Protein AF-A0A2V7NX96-F1 (afdb_monomer_lite)

Radius of gyration: 16.02 Å; chains: 1; bounding box: 31×57×30 Å

Sequence (115 aa):
LQAFIRHHVTFFAAHMPEMKVLSHEANSLTGERLRRVNVIKRRYVDLLEGLLKDAAPDESAVERSAAAYALFGMMNWIYNWYDPAGEIDPDRLAALIARIFLGGFAEARSTVHGG

Secondary structure (DSSP, 8-state):
-HHHHHHHHHHHHHTHHHHHHHHHHTTT--HHHHHHHHHHHHHHHHHHHHHHHHH-TTS-HHHHHHHHHHHHHHHHGGGGT--TTSSS-HHHHHHHHHHHHHH-TTGGG--S---

pLDDT: mean 80.38, std 13.98, range [32.12, 93.81]

Structure (mmCIF, N/CA/C/O backbone):
data_AF-A0A2V7NX96-F1
#
_entry.id   AF-A0A2V7NX96-F1
#
loop_
_atom_site.group_PDB
_atom_site.id
_atom_site.type_symbol
_atom_site.label_atom_id
_atom_site.label_alt_id
_atom_site.label_comp_id
_atom_site.label_asym_id
_atom_site.label_entity_id
_atom_site.label_seq_id
_atom_site.pdbx_PDB_ins_code
_atom_site.Cartn_x
_atom_site.Cartn_y
_atom_site.Cartn_z
_atom_site.occupancy
_atom_site.B_iso_or_equiv
_atom_site.auth_seq_id
_atom_site.auth_comp_id
_atom_site.auth_asym_id
_atom_site.auth_atom_id
_atom_site.pdbx_PDB_model_num
ATOM 1 N N . LEU A 1 1 ? -10.235 -4.198 -2.356 1.00 85.06 1 LEU A N 1
ATOM 2 C CA . LEU A 1 1 ? -8.831 -4.381 -1.913 1.00 85.06 1 LEU A CA 1
ATOM 3 C C . LEU A 1 1 ? -7.967 -5.182 -2.898 1.00 85.06 1 LEU A C 1
ATOM 5 O O . LEU A 1 1 ? -7.002 -4.630 -3.403 1.00 85.06 1 LEU A O 1
ATOM 9 N N . GLN A 1 2 ? -8.296 -6.438 -3.233 1.00 88.12 2 GLN A N 1
ATOM 10 C CA . GLN A 1 2 ? -7.455 -7.272 -4.121 1.00 88.12 2 GLN A CA 1
ATOM 11 C C . GLN A 1 2 ? -7.169 -6.641 -5.495 1.00 88.12 2 GLN A C 1
ATOM 13 O O . GLN A 1 2 ? -6.024 -6.624 -5.933 1.00 88.12 2 GLN A O 1
ATOM 18 N N . ALA A 1 3 ? -8.182 -6.059 -6.147 1.00 89.81 3 ALA A N 1
ATOM 19 C CA . ALA A 1 3 ? -8.003 -5.376 -7.431 1.00 89.81 3 ALA A CA 1
ATOM 20 C C . ALA A 1 3 ? -7.045 -4.170 -7.345 1.00 89.81 3 ALA A C 1
ATOM 22 O O . ALA A 1 3 ? -6.286 -3.925 -8.278 1.00 89.81 3 ALA A O 1
ATOM 23 N N . PHE A 1 4 ? -7.049 -3.454 -6.214 1.00 90.38 4 PHE A N 1
ATOM 24 C CA . PHE A 1 4 ? -6.139 -2.334 -5.962 1.00 90.38 4 PHE A CA 1
ATOM 25 C C . PHE A 1 4 ? -4.690 -2.821 -5.849 1.00 90.38 4 PHE A C 1
ATOM 27 O O . PHE A 1 4 ? -3.817 -2.308 -6.541 1.00 90.38 4 PHE A O 1
ATOM 34 N N . ILE A 1 5 ? -4.459 -3.867 -5.045 1.00 91.81 5 ILE A N 1
ATOM 35 C CA . ILE A 1 5 ? -3.133 -4.482 -4.870 1.00 91.81 5 ILE A CA 1
ATOM 36 C C . ILE A 1 5 ? -2.613 -5.011 -6.207 1.00 91.81 5 ILE A C 1
ATOM 38 O O . ILE A 1 5 ? -1.482 -4.721 -6.585 1.00 91.81 5 ILE A O 1
ATOM 42 N N . ARG A 1 6 ? -3.459 -5.734 -6.951 1.00 92.75 6 ARG A N 1
ATOM 43 C CA . ARG A 1 6 ? -3.141 -6.228 -8.293 1.00 92.75 6 ARG A CA 1
ATOM 44 C C . ARG A 1 6 ? -2.691 -5.103 -9.206 1.00 92.75 6 ARG A C 1
ATOM 46 O O . ARG A 1 6 ? -1.590 -5.175 -9.733 1.00 92.75 6 ARG A O 1
ATOM 53 N N . HIS A 1 7 ? -3.504 -4.058 -9.343 1.00 91.25 7 HIS A N 1
ATOM 54 C CA . HIS A 1 7 ? -3.176 -2.944 -10.221 1.00 91.25 7 HIS A CA 1
ATOM 55 C C . HIS A 1 7 ? -1.843 -2.282 -9.844 1.00 91.25 7 HIS A C 1
ATOM 57 O O . HIS A 1 7 ? -0.999 -2.087 -10.719 1.00 91.25 7 HIS A O 1
ATOM 63 N N . HIS A 1 8 ? -1.628 -2.002 -8.553 1.00 90.50 8 HIS A N 1
ATOM 64 C CA . HIS A 1 8 ? -0.397 -1.379 -8.062 1.00 90.50 8 HIS A CA 1
ATOM 65 C C . HIS A 1 8 ? 0.835 -2.238 -8.355 1.00 90.50 8 HIS A C 1
ATOM 67 O O . HIS A 1 8 ? 1.801 -1.744 -8.929 1.00 90.50 8 HIS A O 1
ATOM 73 N N . VAL A 1 9 ? 0.794 -3.527 -8.008 1.00 91.06 9 VAL A N 1
ATOM 74 C CA . VAL A 1 9 ? 1.926 -4.452 -8.171 1.00 91.06 9 VAL A CA 1
ATOM 75 C C . VAL A 1 9 ? 2.240 -4.696 -9.645 1.00 91.06 9 VAL A C 1
ATOM 77 O O . VAL A 1 9 ? 3.404 -4.621 -10.028 1.00 91.06 9 VAL A O 1
ATOM 80 N N . THR A 1 10 ? 1.231 -4.922 -10.493 1.00 90.94 10 THR A N 1
ATOM 81 C CA . THR A 1 10 ? 1.457 -5.128 -11.934 1.00 90.94 10 THR A CA 1
ATOM 82 C C . THR A 1 10 ? 2.029 -3.878 -12.597 1.00 90.94 10 THR A C 1
ATOM 84 O O . THR A 1 10 ? 2.922 -3.981 -13.434 1.00 90.94 10 THR A O 1
ATOM 87 N N . PHE A 1 11 ? 1.554 -2.692 -12.195 1.00 88.25 11 PHE A N 1
ATOM 88 C CA . PHE A 1 11 ? 2.064 -1.426 -12.713 1.00 88.25 11 PHE A CA 1
ATOM 89 C C . PHE A 1 11 ? 3.512 -1.196 -12.271 1.00 88.25 11 PHE A C 1
ATOM 91 O O . PHE A 1 11 ? 4.365 -0.883 -13.095 1.00 88.25 11 PHE A O 1
ATOM 98 N N . PHE A 1 12 ? 3.820 -1.415 -10.990 1.00 85.94 12 PHE A N 1
ATOM 99 C CA . PHE A 1 12 ? 5.188 -1.304 -10.486 1.00 85.94 12 PHE A CA 1
ATOM 100 C C . PHE A 1 12 ? 6.139 -2.286 -11.169 1.00 85.94 12 PHE A C 1
ATOM 102 O O . PHE A 1 12 ? 7.224 -1.880 -11.571 1.00 85.94 12 PHE A O 1
ATOM 109 N N . ALA A 1 13 ? 5.737 -3.550 -11.325 1.00 85.94 13 ALA A N 1
ATOM 110 C CA . ALA A 1 13 ? 6.557 -4.581 -11.956 1.00 85.94 13 ALA A CA 1
ATOM 111 C C . ALA A 1 13 ? 6.906 -4.242 -13.416 1.00 85.94 13 ALA A C 1
ATOM 113 O O . ALA A 1 13 ? 8.012 -4.539 -13.860 1.00 85.94 13 ALA A O 1
ATOM 114 N N . ALA A 1 14 ? 5.997 -3.581 -14.142 1.00 86.25 14 ALA A N 1
ATOM 115 C CA . ALA A 1 14 ? 6.224 -3.131 -15.515 1.00 86.25 14 ALA A CA 1
ATOM 116 C C . ALA A 1 14 ? 7.131 -1.885 -15.625 1.00 86.25 14 ALA A C 1
ATOM 118 O O . ALA A 1 14 ? 7.665 -1.617 -16.699 1.00 86.25 14 ALA A O 1
ATOM 119 N N . HIS A 1 15 ? 7.317 -1.137 -14.530 1.00 84.00 15 HIS A N 1
ATOM 120 C CA . HIS A 1 15 ? 8.038 0.144 -14.484 1.00 84.00 15 HIS A CA 1
ATOM 121 C C . HIS A 1 15 ? 9.113 0.175 -13.378 1.00 84.00 15 HIS A C 1
ATOM 123 O O . HIS A 1 15 ? 9.362 1.200 -12.741 1.00 84.00 15 HIS A O 1
ATOM 129 N N . MET A 1 16 ? 9.733 -0.976 -13.091 1.00 76.12 16 MET A N 1
ATOM 130 C CA . MET A 1 16 ? 10.678 -1.157 -11.977 1.00 76.12 16 MET A CA 1
ATOM 131 C C . MET A 1 16 ? 11.832 -0.130 -11.955 1.00 76.12 16 MET A C 1
ATOM 133 O O . MET A 1 16 ? 12.098 0.420 -10.878 1.00 76.12 16 MET A O 1
ATOM 137 N N . PRO A 1 17 ? 12.511 0.181 -13.082 1.00 74.81 17 PRO A N 1
ATOM 138 C CA . PRO A 1 17 ? 13.576 1.184 -13.099 1.00 74.81 17 PRO A CA 1
ATOM 139 C C . PRO A 1 17 ? 13.077 2.582 -12.719 1.00 74.81 17 PRO A C 1
ATOM 141 O O . PRO A 1 17 ? 13.683 3.247 -11.877 1.00 74.81 17 PRO A O 1
ATOM 144 N N . GLU A 1 18 ? 11.948 3.014 -13.284 1.00 75.25 18 GLU A N 1
ATOM 145 C CA . GLU A 1 18 ? 11.350 4.321 -13.015 1.00 75.25 18 GLU A CA 1
ATOM 146 C C . GLU A 1 18 ? 10.876 4.429 -11.563 1.00 75.25 18 GLU A C 1
ATOM 148 O O . GLU A 1 18 ? 11.094 5.451 -10.907 1.00 75.25 18 GLU A O 1
ATOM 153 N N . MET A 1 19 ? 10.282 3.360 -11.025 1.00 73.69 19 MET A N 1
ATOM 154 C CA . MET A 1 19 ? 9.792 3.329 -9.647 1.00 73.69 19 MET A CA 1
ATOM 155 C C . MET A 1 19 ? 10.921 3.296 -8.615 1.00 73.69 19 MET A C 1
ATOM 157 O O . MET A 1 19 ? 10.786 3.898 -7.544 1.00 73.69 19 MET A O 1
ATOM 161 N N . LYS A 1 20 ? 12.054 2.659 -8.931 1.00 71.75 20 LYS A N 1
ATOM 162 C CA . LYS A 1 20 ? 13.265 2.712 -8.103 1.00 71.75 20 LYS A CA 1
ATOM 163 C C . LYS A 1 20 ? 13.810 4.138 -8.020 1.00 71.75 20 LYS A C 1
ATOM 165 O O . LYS A 1 20 ? 14.078 4.618 -6.919 1.00 71.75 20 LYS A O 1
ATOM 170 N N . VAL A 1 21 ? 13.915 4.835 -9.155 1.00 69.69 21 VAL A N 1
ATOM 171 C CA . VAL A 1 21 ? 14.352 6.243 -9.199 1.00 69.69 21 VAL A CA 1
ATOM 172 C C . VAL A 1 21 ? 13.379 7.130 -8.426 1.00 69.69 21 VAL A C 1
ATOM 174 O O . VAL A 1 21 ? 13.804 7.863 -7.540 1.00 69.69 21 VAL A O 1
ATOM 177 N N . LEU A 1 22 ? 12.070 7.000 -8.659 1.00 69.25 22 LEU A N 1
ATOM 178 C CA . LEU A 1 22 ? 11.043 7.749 -7.926 1.00 69.25 22 LEU A CA 1
ATOM 179 C C . LEU A 1 22 ? 11.102 7.520 -6.413 1.00 69.25 22 LEU A C 1
ATOM 181 O O . LEU A 1 22 ? 10.896 8.461 -5.651 1.00 69.25 22 LEU A O 1
ATOM 185 N N . SER A 1 23 ? 11.384 6.294 -5.969 1.00 67.50 23 SER A N 1
ATOM 186 C CA . SER A 1 23 ? 11.491 5.964 -4.543 1.00 67.50 23 SER A CA 1
ATOM 187 C C . SER A 1 23 ? 12.752 6.559 -3.905 1.00 67.50 23 SER A C 1
ATOM 189 O O . SER A 1 23 ? 12.682 7.053 -2.781 1.00 67.50 23 SER A O 1
ATOM 191 N N . HIS A 1 24 ? 13.880 6.581 -4.626 1.00 66.88 24 HIS A N 1
ATOM 192 C CA . HIS A 1 24 ? 15.131 7.200 -4.168 1.00 66.88 24 HIS A CA 1
ATOM 193 C C . HIS A 1 24 ? 15.103 8.736 -4.217 1.00 66.88 24 HIS A C 1
ATOM 195 O O . HIS A 1 24 ? 15.574 9.394 -3.290 1.00 66.88 24 HIS A O 1
ATOM 201 N N . GLU A 1 25 ? 14.529 9.316 -5.270 1.00 65.88 25 GLU A N 1
ATOM 202 C CA . GLU A 1 25 ? 14.510 10.762 -5.516 1.00 65.88 25 GLU A CA 1
ATOM 203 C C . GLU A 1 25 ? 13.275 11.465 -4.938 1.00 65.88 25 GLU A C 1
ATOM 205 O O . GLU A 1 25 ? 13.198 12.694 -4.968 1.00 65.88 25 GLU A O 1
ATOM 210 N N . ALA A 1 26 ? 12.311 10.738 -4.358 1.00 61.88 26 ALA A N 1
ATOM 211 C CA . ALA A 1 26 ? 11.153 11.343 -3.692 1.00 61.88 26 ALA A CA 1
ATOM 212 C C . ALA A 1 26 ? 11.558 12.368 -2.618 1.00 61.88 26 ALA A C 1
ATOM 214 O O . ALA A 1 26 ? 10.844 13.350 -2.416 1.00 61.88 26 ALA A O 1
ATOM 215 N N . ASN A 1 27 ? 12.708 12.162 -1.967 1.00 59.06 27 ASN A N 1
ATOM 216 C CA . ASN A 1 27 ? 13.268 13.077 -0.970 1.00 59.06 27 ASN A CA 1
ATOM 217 C C . ASN A 1 27 ? 14.007 14.278 -1.591 1.00 59.06 27 ASN A C 1
ATOM 219 O O . ASN A 1 27 ? 14.285 15.252 -0.898 1.00 59.06 27 ASN A O 1
ATOM 223 N N . SER A 1 28 ? 14.311 14.226 -2.890 1.00 61.81 28 SER A N 1
ATOM 224 C CA . SER A 1 28 ? 14.979 15.286 -3.655 1.00 61.81 28 SER A CA 1
ATOM 225 C C . SER A 1 28 ? 13.990 16.247 -4.327 1.00 61.81 28 SER A C 1
ATOM 227 O O . SER A 1 28 ? 14.388 17.295 -4.838 1.00 61.81 28 SER A O 1
ATOM 229 N N . LEU A 1 29 ? 12.691 15.923 -4.331 1.00 66.62 29 LEU A N 1
ATOM 230 C CA . LEU A 1 29 ? 11.647 16.792 -4.868 1.00 66.62 29 LEU A CA 1
ATOM 231 C C . LEU A 1 29 ? 11.429 18.003 -3.953 1.00 66.62 29 LEU A C 1
ATOM 233 O O . LEU A 1 29 ? 11.099 17.861 -2.779 1.00 66.62 29 LEU A O 1
ATOM 237 N N . THR A 1 30 ? 11.523 19.211 -4.508 1.00 65.94 30 THR A N 1
ATOM 238 C CA . THR A 1 30 ? 11.279 20.467 -3.782 1.00 65.94 30 THR A CA 1
ATOM 239 C C . THR A 1 30 ? 10.162 21.292 -4.432 1.00 65.94 30 THR A C 1
ATOM 241 O O . THR A 1 30 ? 9.747 21.057 -5.573 1.00 65.94 30 THR A O 1
ATOM 244 N N . GLY A 1 31 ? 9.611 22.250 -3.680 1.00 75.56 31 GLY A N 1
ATOM 245 C CA . GLY A 1 31 ? 8.659 23.236 -4.194 1.00 75.56 31 GLY A CA 1
ATOM 246 C C . GLY A 1 31 ? 7.348 22.644 -4.728 1.00 75.56 31 GLY A C 1
ATOM 247 O O . GLY A 1 31 ? 6.632 21.914 -4.043 1.00 75.56 31 GLY A O 1
ATOM 248 N N . GLU A 1 32 ? 6.981 23.017 -5.952 1.00 73.75 32 GLU A N 1
ATOM 249 C CA . GLU A 1 32 ? 5.676 22.708 -6.547 1.00 73.75 32 GLU A CA 1
ATOM 250 C C . GLU A 1 32 ? 5.513 21.233 -6.956 1.00 73.75 32 GLU A C 1
ATOM 252 O O . GLU A 1 32 ? 4.411 20.684 -6.876 1.00 73.75 32 GLU A O 1
ATOM 257 N N . ARG A 1 33 ? 6.608 20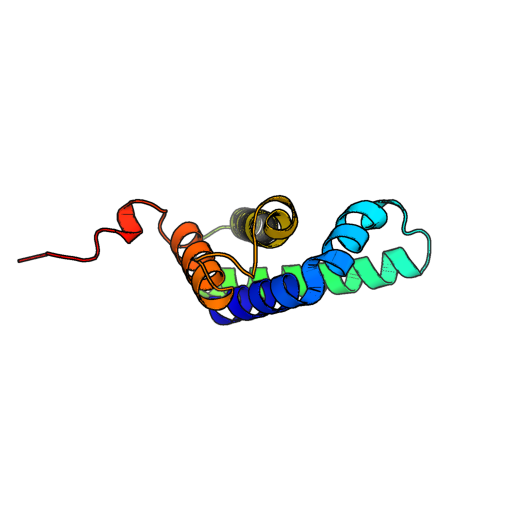.562 -7.343 1.00 68.88 33 ARG A N 1
ATOM 258 C CA . ARG A 1 33 ? 6.596 19.131 -7.691 1.00 68.88 33 ARG A CA 1
ATOM 259 C C . ARG A 1 33 ? 6.311 18.256 -6.475 1.00 68.88 33 ARG A C 1
ATOM 261 O O . ARG A 1 33 ? 5.468 17.367 -6.564 1.00 68.88 33 ARG A O 1
ATOM 268 N N . LEU A 1 34 ? 6.931 18.560 -5.332 1.00 72.94 34 LEU A N 1
ATOM 269 C CA . LEU A 1 34 ? 6.668 17.856 -4.073 1.00 72.94 34 LEU A CA 1
ATOM 270 C C . LEU A 1 34 ? 5.193 17.971 -3.666 1.00 72.94 34 LEU A C 1
ATOM 272 O O . LEU A 1 34 ? 4.570 16.975 -3.306 1.00 72.94 34 LEU A O 1
ATOM 276 N N . ARG A 1 35 ? 4.602 19.169 -3.786 1.00 76.56 35 ARG A N 1
ATOM 277 C CA . ARG A 1 35 ? 3.176 19.379 -3.489 1.00 76.56 35 ARG A CA 1
ATOM 278 C C . ARG A 1 35 ? 2.272 18.521 -4.371 1.00 76.56 35 ARG A C 1
ATOM 280 O O . ARG A 1 35 ? 1.375 17.868 -3.847 1.00 76.56 35 ARG A O 1
ATOM 287 N N . ARG A 1 36 ? 2.524 18.476 -5.684 1.00 76.44 36 ARG A N 1
ATOM 288 C CA . ARG A 1 36 ? 1.740 17.649 -6.618 1.00 76.44 36 ARG A CA 1
ATOM 289 C C . ARG A 1 36 ? 1.842 16.158 -6.294 1.00 76.44 36 ARG A C 1
ATOM 291 O O . ARG A 1 36 ? 0.817 15.485 -6.221 1.00 76.44 36 ARG A O 1
ATOM 298 N N . VAL A 1 37 ? 3.049 15.662 -6.024 1.00 74.75 37 VAL A N 1
ATOM 299 C CA . VAL A 1 37 ? 3.266 14.258 -5.638 1.00 74.75 37 VAL A CA 1
ATOM 300 C C . VAL A 1 37 ? 2.572 13.932 -4.314 1.00 74.75 37 VAL A C 1
ATOM 302 O O . VAL A 1 37 ? 1.929 12.891 -4.205 1.00 74.75 37 VAL A O 1
ATOM 305 N N . ASN A 1 38 ? 2.620 14.831 -3.330 1.00 76.06 38 ASN A N 1
ATOM 306 C CA . ASN A 1 38 ? 1.961 14.620 -2.041 1.00 76.06 38 ASN A CA 1
ATOM 307 C C . ASN A 1 38 ? 0.431 14.577 -2.147 1.00 76.06 38 ASN A C 1
ATOM 309 O O . ASN A 1 38 ? -0.192 13.791 -1.440 1.00 76.06 38 ASN A O 1
ATOM 313 N N . VAL A 1 39 ? -0.181 15.366 -3.037 1.00 82.19 39 VAL A N 1
ATOM 314 C CA . VAL A 1 39 ? -1.632 15.295 -3.290 1.00 82.19 39 VAL A CA 1
ATOM 315 C C . VAL A 1 39 ? -2.018 13.935 -3.868 1.00 82.19 39 VAL A C 1
ATOM 317 O O . VAL A 1 39 ? -2.985 13.329 -3.412 1.00 82.19 39 VAL A O 1
ATOM 320 N N . ILE A 1 40 ? -1.244 13.430 -4.833 1.00 79.50 40 ILE A N 1
ATOM 321 C CA . ILE A 1 40 ? -1.483 12.109 -5.428 1.00 79.50 40 ILE A CA 1
ATOM 322 C C . ILE A 1 40 ? -1.313 11.017 -4.368 1.00 79.50 40 ILE A C 1
ATOM 324 O O . ILE A 1 40 ? -2.207 10.190 -4.215 1.00 79.50 40 ILE A O 1
ATOM 328 N N . LYS A 1 41 ? -0.219 11.054 -3.592 1.00 77.31 41 LYS A N 1
ATOM 329 C CA . LYS A 1 41 ? 0.028 10.112 -2.489 1.00 77.31 41 LYS A CA 1
ATOM 330 C C . LYS A 1 41 ? -1.117 10.115 -1.479 1.00 77.31 41 LYS A C 1
ATOM 332 O O . LYS A 1 41 ? -1.587 9.044 -1.117 1.00 77.31 41 LYS A O 1
ATOM 337 N N . ARG A 1 42 ? -1.598 11.295 -1.070 1.00 81.50 42 ARG A N 1
ATOM 338 C CA . ARG A 1 42 ? -2.718 11.415 -0.127 1.00 81.50 42 ARG A CA 1
ATOM 339 C C . ARG A 1 42 ? -3.985 10.777 -0.679 1.00 81.50 42 ARG A C 1
ATOM 341 O O . ARG A 1 42 ? -4.523 9.896 -0.032 1.00 81.50 42 ARG A O 1
ATOM 348 N N . ARG A 1 43 ? -4.377 11.107 -1.913 1.00 84.50 43 ARG A N 1
ATOM 349 C CA . ARG A 1 43 ? -5.544 10.484 -2.555 1.00 84.50 43 ARG A CA 1
ATOM 350 C C . ARG A 1 43 ? -5.421 8.958 -2.616 1.00 84.50 43 ARG A C 1
ATOM 352 O O . ARG A 1 43 ? -6.417 8.255 -2.509 1.00 84.50 43 ARG A O 1
ATOM 359 N N . TYR A 1 44 ? -4.205 8.455 -2.809 1.00 82.25 44 TYR A N 1
ATOM 360 C CA . TYR A 1 44 ? -3.927 7.024 -2.850 1.00 82.25 44 TYR A CA 1
ATOM 361 C C . TYR A 1 44 ? -4.083 6.354 -1.477 1.00 82.25 44 TYR A C 1
ATOM 363 O O . TYR A 1 44 ? -4.651 5.266 -1.395 1.00 82.25 44 TYR A O 1
ATOM 371 N N . VAL A 1 45 ? -3.641 7.023 -0.408 1.00 84.50 45 VAL A N 1
ATOM 372 C CA . VAL A 1 45 ? -3.882 6.597 0.979 1.00 84.50 45 VAL A CA 1
ATOM 373 C C . VAL A 1 45 ? -5.372 6.648 1.305 1.00 84.50 45 VAL A C 1
ATOM 375 O O . VAL A 1 45 ? -5.906 5.640 1.750 1.00 84.50 45 VAL A O 1
ATOM 378 N N . ASP A 1 46 ? -6.060 7.745 0.985 1.00 87.44 46 ASP A N 1
ATOM 379 C CA . ASP A 1 46 ? -7.490 7.921 1.267 1.00 87.44 46 ASP A CA 1
ATOM 380 C C . ASP A 1 46 ? -8.344 6.828 0.592 1.00 87.44 46 ASP A C 1
ATOM 382 O O . ASP A 1 46 ? -9.274 6.283 1.189 1.00 87.44 46 ASP A O 1
ATOM 386 N N . LEU A 1 47 ? -8.011 6.462 -0.655 1.00 88.88 47 LEU A N 1
ATOM 387 C CA . LEU A 1 47 ? -8.667 5.360 -1.368 1.00 88.88 47 LEU A CA 1
ATOM 388 C C . LEU A 1 47 ? -8.461 4.021 -0.656 1.00 88.88 47 LEU A C 1
ATOM 390 O O . LEU A 1 47 ? -9.402 3.235 -0.536 1.00 88.88 47 LEU A O 1
ATOM 394 N N . LEU A 1 48 ? -7.238 3.751 -0.199 1.00 88.56 48 LEU A N 1
ATOM 395 C CA . LEU A 1 48 ? -6.929 2.506 0.488 1.00 88.56 48 LEU A CA 1
ATOM 396 C C . LEU A 1 48 ? -7.593 2.445 1.867 1.00 88.56 48 LEU A C 1
ATOM 398 O O . LEU A 1 48 ? -8.161 1.415 2.215 1.00 88.56 48 LEU A O 1
ATOM 402 N N . GLU A 1 49 ? -7.592 3.545 2.616 1.00 88.06 49 GLU A N 1
ATOM 403 C CA . GLU A 1 49 ? -8.303 3.658 3.891 1.00 88.06 49 GLU A CA 1
ATOM 404 C C . GLU A 1 49 ? -9.808 3.430 3.728 1.00 88.06 49 GLU A C 1
ATOM 406 O O . GLU A 1 49 ? -10.404 2.733 4.547 1.00 88.06 49 GLU A O 1
ATOM 411 N N . GLY A 1 50 ? -10.415 3.937 2.649 1.00 89.50 50 GLY A N 1
ATOM 412 C CA . GLY A 1 50 ? -11.807 3.640 2.303 1.00 89.50 50 GLY A CA 1
ATOM 413 C C . GLY A 1 50 ? -12.045 2.142 2.095 1.00 89.50 50 GLY A C 1
ATOM 414 O O . GLY A 1 50 ? -12.933 1.565 2.714 1.00 89.50 50 GLY A O 1
ATOM 415 N N . LEU A 1 51 ? -11.188 1.482 1.310 1.00 90.31 51 LEU A N 1
ATOM 416 C CA . LEU A 1 51 ? -11.277 0.034 1.085 1.00 90.31 51 LEU A CA 1
ATOM 417 C C . LEU A 1 51 ? -11.075 -0.785 2.369 1.00 90.31 51 LEU A C 1
ATOM 419 O O . LEU A 1 51 ? -11.676 -1.848 2.513 1.00 90.31 51 LEU A O 1
ATOM 423 N N . LEU A 1 52 ? -10.214 -0.324 3.279 1.00 88.12 52 LEU A N 1
ATOM 424 C CA . LEU A 1 52 ? -9.992 -0.966 4.576 1.00 88.12 52 LEU A CA 1
ATOM 425 C C . LEU A 1 52 ? -11.156 -0.730 5.531 1.00 88.12 52 LEU A C 1
ATOM 427 O O . LEU A 1 52 ? -11.486 -1.619 6.304 1.00 88.12 52 LEU A O 1
ATOM 431 N N . LYS A 1 53 ? -11.806 0.432 5.458 1.00 89.75 53 LYS A N 1
ATOM 432 C CA . LYS A 1 53 ? -13.027 0.716 6.212 1.00 89.75 53 LYS A CA 1
ATOM 433 C C . LYS A 1 53 ? -14.164 -0.215 5.803 1.00 89.75 53 LYS A C 1
ATOM 435 O O . LYS A 1 53 ? -14.868 -0.704 6.676 1.00 89.75 53 LYS A O 1
ATOM 440 N N . ASP A 1 54 ? -14.302 -0.494 4.511 1.00 88.38 54 ASP A N 1
ATOM 441 C CA . ASP A 1 54 ? -15.314 -1.432 4.015 1.00 88.38 54 ASP A CA 1
ATOM 442 C C . ASP A 1 54 ? -15.005 -2.884 4.420 1.00 88.38 54 ASP A C 1
ATOM 444 O O . ASP A 1 54 ? -15.919 -3.670 4.656 1.00 88.38 54 ASP A O 1
ATOM 448 N N . ALA A 1 55 ? -13.721 -3.251 4.499 1.00 85.06 55 ALA A N 1
ATOM 449 C CA . ALA A 1 55 ? -13.287 -4.604 4.852 1.00 85.06 55 ALA A CA 1
ATOM 450 C C . ALA A 1 55 ? -13.265 -4.872 6.368 1.00 85.06 55 ALA A C 1
ATOM 452 O O . ALA A 1 55 ? -13.497 -6.001 6.788 1.00 85.06 55 ALA A O 1
ATOM 453 N N . ALA A 1 56 ? -12.963 -3.850 7.169 1.00 84.31 56 ALA A N 1
ATOM 454 C CA . ALA A 1 56 ? -12.818 -3.914 8.619 1.00 84.31 56 ALA A CA 1
ATOM 455 C C . ALA A 1 56 ? -13.445 -2.652 9.256 1.00 84.31 56 ALA A C 1
ATOM 457 O O . ALA A 1 56 ? -12.738 -1.711 9.652 1.00 84.31 56 ALA A O 1
ATOM 458 N N . PRO A 1 57 ? -14.789 -2.580 9.300 1.00 85.81 57 PRO A N 1
ATOM 459 C CA . PRO A 1 57 ? -15.499 -1.396 9.784 1.00 85.81 57 PRO A CA 1
ATOM 460 C C . PRO A 1 57 ? -15.308 -1.162 11.287 1.00 85.81 57 PRO A C 1
ATOM 462 O O . PRO A 1 57 ? -15.308 -0.007 11.716 1.00 85.81 57 PRO A O 1
ATOM 465 N N . ASP A 1 58 ? -15.093 -2.233 12.052 1.00 88.44 58 ASP A N 1
ATOM 466 C CA . ASP A 1 58 ? -14.990 -2.207 13.516 1.00 88.44 58 ASP A CA 1
ATOM 467 C C . ASP A 1 58 ? -13.631 -1.696 14.027 1.00 88.44 58 ASP A C 1
ATOM 469 O O . ASP A 1 58 ? -13.521 -1.274 15.176 1.00 88.44 58 ASP A O 1
ATOM 473 N N . GLU A 1 59 ? -12.608 -1.675 13.169 1.00 88.12 59 GLU A N 1
ATOM 474 C CA . GLU A 1 59 ? -11.270 -1.179 13.509 1.00 88.12 59 GLU A CA 1
ATOM 475 C C . GLU A 1 59 ? -11.252 0.349 13.681 1.00 88.12 59 GLU A C 1
ATOM 477 O O . GLU A 1 59 ? -12.052 1.092 13.091 1.00 88.12 59 GLU A O 1
ATOM 482 N N . SER A 1 60 ? -10.304 0.877 14.455 1.00 90.88 60 SER A N 1
ATOM 483 C CA . SER A 1 60 ? -10.158 2.328 14.578 1.00 90.88 60 SER A CA 1
ATOM 484 C C . SER A 1 60 ? -9.613 2.961 13.288 1.00 90.88 60 SER A C 1
ATOM 486 O O . SER A 1 60 ? -9.008 2.317 12.428 1.00 90.88 60 SER A O 1
ATOM 488 N N . ALA A 1 61 ? -9.804 4.276 13.125 1.00 87.06 61 ALA A N 1
ATOM 489 C CA . ALA A 1 61 ? -9.201 5.001 12.002 1.00 87.06 61 ALA A CA 1
ATOM 490 C C . ALA A 1 61 ? -7.664 4.917 12.022 1.00 87.06 61 ALA A C 1
ATOM 492 O O . ALA A 1 61 ? -7.053 4.781 10.969 1.00 87.06 61 ALA A O 1
ATOM 493 N N . VAL A 1 62 ? -7.060 4.936 13.214 1.00 89.38 62 VAL A N 1
ATOM 494 C CA . VAL A 1 62 ? -5.605 4.840 13.394 1.00 89.38 62 VAL A CA 1
ATOM 495 C C . VAL A 1 62 ? -5.088 3.476 12.938 1.00 89.38 62 VAL A C 1
ATOM 497 O O . VAL A 1 62 ? -4.097 3.416 12.210 1.00 89.38 62 VAL A O 1
ATOM 500 N N . GLU A 1 63 ? -5.775 2.393 13.305 1.00 88.19 63 GLU A N 1
ATOM 501 C CA . GLU A 1 63 ? -5.423 1.033 12.877 1.00 88.19 63 GLU A CA 1
ATOM 502 C C . GLU A 1 63 ? -5.565 0.867 11.364 1.00 88.19 63 GLU A C 1
ATOM 504 O O . GLU A 1 63 ? -4.660 0.337 10.719 1.00 88.19 63 GLU A O 1
ATOM 509 N N . ARG A 1 64 ? -6.629 1.411 10.758 1.00 88.19 64 ARG A N 1
ATOM 510 C CA . ARG A 1 64 ? -6.784 1.407 9.294 1.00 88.19 64 ARG A CA 1
ATOM 511 C C . ARG A 1 64 ? -5.691 2.191 8.576 1.00 88.19 64 ARG A C 1
ATOM 513 O O . ARG A 1 64 ? -5.160 1.695 7.583 1.00 88.19 64 ARG A O 1
ATOM 520 N N . SER A 1 65 ? -5.318 3.371 9.069 1.00 87.38 65 SER A N 1
ATOM 521 C CA . SER A 1 65 ? -4.199 4.134 8.506 1.00 87.38 65 SER A CA 1
ATOM 522 C C . SER A 1 65 ? -2.889 3.351 8.618 1.00 87.38 65 SER A C 1
ATOM 524 O O . SER A 1 65 ? -2.143 3.248 7.645 1.00 87.38 65 SER A O 1
ATOM 526 N N . ALA A 1 66 ? -2.612 2.745 9.777 1.00 88.88 66 ALA A N 1
ATOM 527 C CA . ALA A 1 66 ? -1.421 1.919 9.972 1.00 88.88 66 ALA A CA 1
ATOM 528 C C . ALA A 1 66 ? -1.398 0.717 9.010 1.00 88.88 66 ALA A C 1
ATOM 530 O O . ALA A 1 66 ? -0.376 0.456 8.371 1.00 88.88 66 ALA A O 1
ATOM 531 N N . ALA A 1 67 ? -2.534 0.038 8.835 1.00 89.94 67 ALA A N 1
ATOM 532 C CA . ALA A 1 67 ? -2.690 -1.067 7.896 1.00 89.94 67 ALA A CA 1
ATOM 533 C C . ALA A 1 67 ? -2.497 -0.623 6.432 1.00 89.94 67 ALA A C 1
ATOM 535 O O . ALA A 1 67 ? -1.833 -1.319 5.660 1.00 89.94 67 ALA A O 1
ATOM 536 N N . ALA A 1 68 ? -2.987 0.564 6.054 1.00 90.56 68 ALA A N 1
ATOM 537 C CA . ALA A 1 68 ? -2.744 1.148 4.735 1.00 90.56 68 ALA A CA 1
ATOM 538 C C . ALA A 1 68 ? -1.244 1.373 4.487 1.00 90.56 68 ALA A C 1
ATOM 540 O O . ALA A 1 68 ? -0.716 0.949 3.456 1.00 90.56 68 ALA A O 1
ATOM 541 N N . TYR A 1 69 ? -0.533 1.983 5.444 1.00 89.25 69 TYR A N 1
ATOM 542 C CA . TYR A 1 69 ? 0.916 2.186 5.342 1.00 89.25 69 TYR A CA 1
ATOM 543 C C . TYR A 1 69 ? 1.694 0.867 5.290 1.00 89.25 69 TYR A C 1
ATOM 545 O O . TYR A 1 69 ? 2.631 0.753 4.498 1.00 89.25 69 TYR A O 1
ATOM 553 N N . ALA A 1 70 ? 1.297 -0.141 6.070 1.00 90.88 70 ALA A N 1
ATOM 554 C CA . ALA A 1 70 ? 1.913 -1.466 6.036 1.00 90.88 70 ALA A CA 1
ATOM 555 C C . ALA A 1 70 ? 1.756 -2.132 4.658 1.00 90.88 70 ALA A C 1
ATOM 557 O O . ALA A 1 70 ? 2.729 -2.644 4.098 1.00 90.88 70 ALA A O 1
ATOM 558 N N . LEU A 1 71 ? 0.559 -2.061 4.065 1.00 91.38 71 LEU A N 1
ATOM 559 C CA . LEU A 1 71 ? 0.311 -2.581 2.722 1.00 91.38 71 LEU A CA 1
ATOM 560 C C . LEU A 1 71 ? 1.117 -1.831 1.656 1.00 91.38 71 LEU A C 1
ATOM 562 O O . LEU A 1 71 ? 1.714 -2.466 0.785 1.00 91.38 71 LEU A O 1
ATOM 566 N N . PHE A 1 72 ? 1.215 -0.502 1.746 1.00 88.56 72 PHE A N 1
ATOM 567 C CA . PHE A 1 72 ? 2.113 0.259 0.875 1.00 88.56 72 PHE A CA 1
ATOM 568 C C . PHE A 1 72 ? 3.571 -0.150 1.038 1.00 88.56 72 PHE A C 1
ATOM 570 O O . PHE A 1 72 ? 4.268 -0.260 0.035 1.00 88.56 72 PHE A O 1
ATOM 577 N N . GLY A 1 73 ? 4.032 -0.414 2.261 1.00 88.25 73 GLY A N 1
ATOM 578 C CA . GLY A 1 73 ? 5.376 -0.933 2.510 1.00 88.25 73 GLY A CA 1
ATOM 579 C C . GLY A 1 73 ? 5.630 -2.240 1.759 1.00 88.25 73 GLY A C 1
ATOM 580 O O . GLY A 1 73 ? 6.610 -2.343 1.022 1.00 88.25 73 GLY A O 1
ATOM 581 N N . MET A 1 74 ? 4.708 -3.201 1.865 1.00 90.94 74 MET A N 1
ATOM 582 C CA . MET A 1 74 ? 4.815 -4.485 1.161 1.00 90.94 74 MET A CA 1
ATOM 583 C C . MET A 1 74 ? 4.853 -4.326 -0.359 1.00 90.94 74 MET A C 1
ATOM 585 O O . MET A 1 74 ? 5.673 -4.961 -1.017 1.00 90.94 74 MET A O 1
ATOM 589 N N . MET A 1 75 ? 3.994 -3.472 -0.919 1.00 90.44 75 MET A N 1
ATOM 590 C CA . MET A 1 75 ? 3.920 -3.271 -2.368 1.00 90.44 75 MET A CA 1
ATOM 591 C C . MET A 1 75 ? 5.076 -2.431 -2.916 1.00 90.44 75 MET A C 1
ATOM 593 O O . MET A 1 75 ? 5.541 -2.683 -4.020 1.00 90.44 75 MET A O 1
ATOM 597 N N . ASN A 1 76 ? 5.547 -1.432 -2.170 1.00 86.25 76 ASN A N 1
ATOM 598 C CA . ASN A 1 76 ? 6.601 -0.539 -2.641 1.00 86.25 76 ASN A CA 1
ATOM 599 C C . ASN A 1 76 ? 7.985 -1.162 -2.487 1.00 86.25 76 ASN A C 1
ATOM 601 O O . ASN A 1 76 ? 8.865 -0.823 -3.260 1.00 86.25 76 ASN A O 1
ATOM 605 N N . TRP A 1 77 ? 8.211 -2.074 -1.538 1.00 87.62 77 TRP A N 1
ATOM 606 C CA . TRP A 1 77 ? 9.534 -2.681 -1.349 1.00 87.62 77 TRP A CA 1
ATOM 607 C C . TRP A 1 77 ? 9.917 -3.691 -2.443 1.00 87.62 77 TRP A C 1
ATOM 609 O O . TRP A 1 77 ? 11.081 -4.079 -2.541 1.00 87.62 77 TRP A O 1
ATOM 619 N N . ILE A 1 78 ? 8.968 -4.105 -3.293 1.00 88.75 78 ILE A N 1
ATOM 620 C CA . ILE A 1 78 ? 9.192 -5.142 -4.312 1.00 88.75 78 ILE A CA 1
ATOM 621 C C . ILE A 1 78 ? 10.319 -4.787 -5.288 1.00 88.75 78 ILE A C 1
ATOM 623 O O . ILE A 1 78 ? 11.041 -5.684 -5.705 1.00 88.75 78 ILE A O 1
ATOM 627 N N . TYR A 1 79 ? 10.565 -3.501 -5.578 1.00 82.62 79 TYR A N 1
ATOM 628 C CA . TYR A 1 79 ? 11.643 -3.104 -6.500 1.00 82.62 79 TYR A CA 1
ATOM 629 C C . TYR A 1 79 ? 13.040 -3.534 -6.040 1.00 82.62 79 TYR A C 1
ATOM 631 O O . TYR A 1 79 ? 13.971 -3.560 -6.844 1.00 82.62 79 TYR A O 1
ATOM 639 N N . ASN A 1 80 ? 13.215 -3.810 -4.745 1.00 83.81 80 ASN A N 1
ATOM 640 C CA . ASN A 1 80 ? 14.513 -4.149 -4.185 1.00 83.81 80 ASN A CA 1
ATOM 641 C C . ASN A 1 80 ? 14.842 -5.647 -4.286 1.00 83.81 80 ASN A C 1
ATOM 643 O O . ASN A 1 80 ? 16.006 -6.012 -4.156 1.00 83.81 80 ASN A O 1
ATOM 647 N N . TRP A 1 81 ? 13.842 -6.514 -4.473 1.00 87.81 81 TRP A N 1
ATOM 648 C CA . TRP A 1 81 ? 14.025 -7.967 -4.365 1.00 87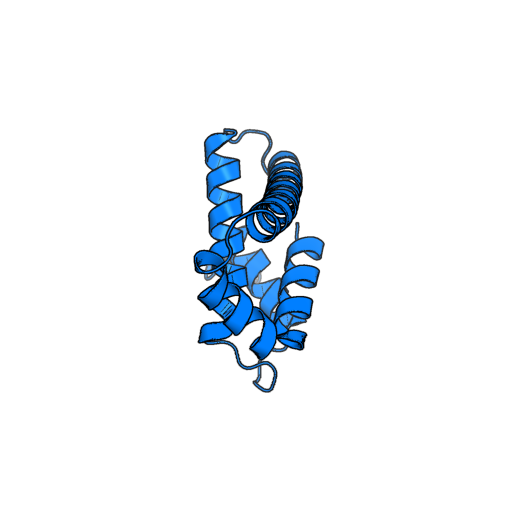.81 81 TRP A CA 1
ATOM 649 C C . TRP A 1 81 ? 13.257 -8.799 -5.396 1.00 87.81 81 TRP A C 1
ATOM 651 O O . TRP A 1 81 ? 13.617 -9.952 -5.615 1.00 87.81 81 TRP A O 1
ATOM 661 N N . TYR A 1 82 ? 12.199 -8.263 -6.003 1.00 89.62 82 TYR A N 1
ATOM 662 C CA . TYR A 1 82 ? 11.378 -8.990 -6.963 1.00 89.62 82 TYR A CA 1
ATOM 663 C C . TYR A 1 82 ? 12.013 -8.972 -8.357 1.00 89.62 82 TYR A C 1
ATOM 665 O O . TYR A 1 82 ? 12.501 -7.938 -8.806 1.00 89.62 82 TYR A O 1
ATOM 673 N N . ASP A 1 83 ? 11.964 -10.105 -9.053 1.00 87.19 83 ASP A N 1
ATOM 674 C CA . ASP A 1 83 ? 12.360 -10.231 -10.455 1.00 87.19 83 ASP A CA 1
ATOM 675 C C . ASP A 1 83 ? 11.119 -10.568 -11.301 1.00 87.19 83 ASP A C 1
ATOM 677 O O . ASP A 1 83 ? 10.593 -11.677 -11.173 1.00 87.19 83 ASP A O 1
ATOM 681 N N . PRO A 1 84 ? 10.636 -9.654 -12.168 1.00 85.06 84 PRO A N 1
ATOM 682 C CA . PRO A 1 84 ? 9.488 -9.910 -13.034 1.00 85.06 84 PRO A CA 1
ATOM 683 C C . PRO A 1 84 ? 9.706 -11.039 -14.051 1.00 85.06 84 PRO A C 1
ATOM 685 O O . PRO A 1 84 ? 8.724 -11.537 -14.597 1.00 85.06 84 PRO A O 1
ATOM 688 N N . ALA A 1 85 ? 10.960 -11.414 -14.332 1.00 85.12 85 ALA A N 1
ATOM 689 C CA . ALA A 1 85 ? 11.311 -12.535 -15.204 1.00 85.12 85 ALA A CA 1
ATOM 690 C C . ALA A 1 85 ? 11.492 -13.864 -14.441 1.00 85.12 85 ALA A C 1
ATOM 692 O O . ALA A 1 85 ? 11.809 -14.883 -15.057 1.00 85.12 85 ALA A O 1
ATOM 693 N N . GLY A 1 86 ? 11.312 -13.857 -13.116 1.00 89.06 86 GLY A N 1
ATOM 694 C CA . GLY A 1 86 ? 11.412 -15.038 -12.264 1.00 89.06 86 GLY A CA 1
ATOM 695 C C . GLY A 1 86 ? 10.193 -15.968 -12.339 1.00 89.06 86 GLY A C 1
ATOM 696 O O . GLY A 1 86 ? 9.302 -15.820 -13.170 1.00 89.06 86 GLY A O 1
ATOM 697 N N . GLU A 1 87 ? 10.139 -16.944 -11.428 1.00 89.38 87 GLU A N 1
ATOM 698 C CA . GLU A 1 87 ? 9.079 -17.970 -11.394 1.00 89.38 87 GLU A CA 1
ATOM 699 C C . GLU A 1 87 ? 7.703 -17.445 -10.955 1.00 89.38 87 GLU A C 1
ATOM 701 O O . GLU A 1 87 ? 6.677 -18.072 -11.219 1.00 89.38 87 GLU A O 1
ATOM 706 N N . ILE A 1 88 ? 7.673 -16.320 -10.240 1.00 91.75 88 ILE A N 1
ATOM 707 C CA . ILE A 1 88 ? 6.441 -15.702 -9.750 1.00 91.75 88 ILE A CA 1
ATOM 708 C C . ILE A 1 88 ? 6.140 -14.520 -10.656 1.00 91.75 88 ILE A C 1
ATOM 710 O O . ILE A 1 88 ? 6.892 -13.553 -10.651 1.00 91.75 88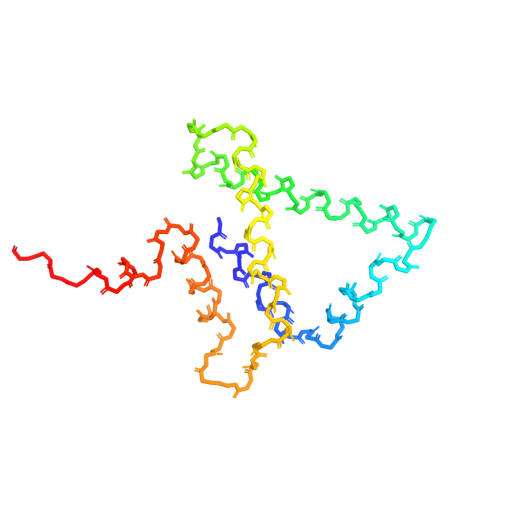 ILE A O 1
ATOM 714 N N . ASP A 1 89 ? 5.032 -14.585 -11.389 1.00 92.88 89 ASP A N 1
ATOM 715 C CA . ASP A 1 89 ? 4.556 -13.463 -12.192 1.00 92.88 89 ASP A CA 1
ATOM 716 C C . ASP A 1 89 ? 3.917 -12.349 -11.319 1.00 92.88 89 ASP A C 1
ATOM 718 O O . ASP A 1 89 ? 3.547 -12.585 -10.159 1.00 92.88 89 ASP A O 1
ATOM 722 N N . PRO A 1 90 ? 3.748 -11.119 -11.850 1.00 91.94 90 PRO A N 1
ATOM 723 C CA . PRO A 1 90 ? 3.256 -9.988 -11.060 1.00 91.94 90 PRO A CA 1
ATOM 724 C C . PRO A 1 90 ? 1.827 -10.158 -10.527 1.00 91.94 90 PRO A C 1
ATOM 726 O O . PRO A 1 90 ? 1.519 -9.684 -9.429 1.00 91.94 90 PRO A O 1
ATOM 729 N N . ASP A 1 91 ? 0.950 -10.833 -11.275 1.00 91.50 91 ASP A N 1
ATOM 730 C CA . ASP A 1 91 ? -0.417 -11.116 -10.832 1.00 91.50 91 ASP A CA 1
ATOM 731 C C . ASP A 1 91 ? -0.392 -12.092 -9.647 1.00 91.50 91 ASP A C 1
ATOM 733 O O . ASP A 1 91 ? -1.098 -11.903 -8.645 1.00 91.50 91 ASP A O 1
ATOM 737 N N . ARG A 1 92 ? 0.476 -13.107 -9.716 1.00 92.38 92 ARG A N 1
ATOM 738 C CA . ARG A 1 92 ? 0.682 -14.072 -8.640 1.00 92.38 92 ARG A CA 1
ATOM 739 C C . ARG A 1 92 ? 1.293 -13.424 -7.404 1.00 92.38 92 ARG A C 1
ATOM 741 O O . ARG A 1 92 ? 0.823 -13.698 -6.296 1.00 92.38 92 ARG A O 1
ATOM 748 N N . LEU A 1 93 ? 2.275 -12.539 -7.572 1.00 93.31 93 LEU A N 1
ATOM 749 C CA . LEU A 1 93 ? 2.842 -11.756 -6.474 1.00 93.31 93 LEU A CA 1
ATOM 750 C C . LEU A 1 93 ? 1.766 -10.906 -5.784 1.00 93.31 93 LEU A C 1
ATOM 752 O O . LEU A 1 93 ? 1.661 -10.917 -4.556 1.00 93.31 93 LEU A O 1
ATOM 756 N N . ALA A 1 94 ? 0.928 -10.209 -6.553 1.00 93.81 94 ALA A N 1
ATOM 757 C CA . ALA A 1 94 ? -0.142 -9.391 -5.995 1.00 93.81 94 ALA A CA 1
ATOM 758 C C . ALA A 1 94 ? -1.143 -10.213 -5.170 1.00 93.81 94 ALA A C 1
ATOM 760 O O . ALA A 1 94 ? -1.550 -9.800 -4.081 1.00 93.81 94 ALA A O 1
ATOM 761 N N . ALA A 1 95 ? -1.513 -11.398 -5.664 1.00 91.38 95 ALA A N 1
ATOM 762 C CA . ALA A 1 95 ? -2.384 -12.320 -4.944 1.00 91.38 95 ALA A CA 1
ATOM 763 C C . ALA A 1 95 ? -1.745 -12.819 -3.635 1.00 91.38 95 ALA A C 1
ATOM 765 O O . ALA A 1 95 ? -2.439 -12.952 -2.623 1.00 91.38 95 ALA A O 1
ATOM 766 N N . LEU A 1 96 ? -0.429 -13.066 -3.630 1.00 91.81 96 LEU A N 1
ATOM 767 C CA . LEU A 1 96 ? 0.317 -13.440 -2.425 1.00 91.81 96 LEU A CA 1
ATOM 768 C C . LEU A 1 96 ? 0.341 -12.303 -1.399 1.00 91.81 96 LEU A C 1
ATOM 770 O O . LEU A 1 96 ? 0.026 -12.551 -0.237 1.00 91.81 96 LEU A O 1
ATOM 774 N N . ILE A 1 97 ? 0.632 -11.069 -1.820 1.00 93.06 97 ILE A N 1
ATOM 775 C CA . ILE A 1 97 ? 0.612 -9.887 -0.941 1.00 93.06 97 ILE A CA 1
ATOM 776 C C . ILE A 1 97 ? -0.775 -9.707 -0.317 1.00 93.06 97 ILE A C 1
ATOM 778 O O . ILE A 1 97 ? -0.889 -9.558 0.898 1.00 93.06 97 ILE A O 1
ATOM 782 N N . ALA A 1 98 ? -1.838 -9.782 -1.124 1.00 91.31 98 ALA A N 1
ATOM 783 C CA . ALA A 1 98 ? -3.207 -9.648 -0.632 1.00 91.31 98 ALA A CA 1
ATOM 784 C C . ALA A 1 98 ? -3.573 -10.734 0.392 1.00 91.31 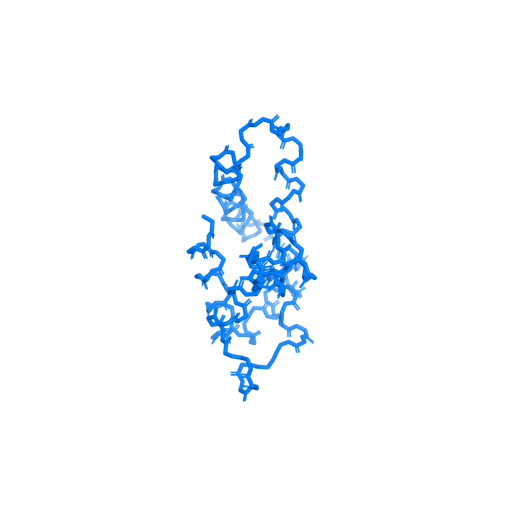98 ALA A C 1
ATOM 786 O O . ALA A 1 98 ? -4.192 -10.432 1.409 1.00 91.31 98 ALA A O 1
ATOM 787 N N . ARG A 1 99 ? -3.170 -11.987 0.148 1.00 88.94 99 ARG A N 1
ATOM 788 C CA . ARG A 1 99 ? -3.368 -13.103 1.088 1.00 88.94 99 ARG A CA 1
ATOM 789 C C . ARG A 1 99 ? -2.624 -12.893 2.404 1.00 88.94 99 ARG A C 1
ATOM 791 O O . ARG A 1 99 ? -3.224 -13.045 3.460 1.00 88.94 99 ARG A O 1
ATOM 798 N N . ILE A 1 100 ? -1.339 -12.539 2.340 1.00 90.88 100 ILE A N 1
ATOM 799 C CA . ILE A 1 100 ? -0.510 -12.302 3.531 1.00 90.88 100 ILE A CA 1
ATOM 800 C C . ILE A 1 100 ? -1.114 -11.182 4.375 1.00 90.88 100 ILE A C 1
ATOM 802 O O . ILE A 1 100 ? -1.228 -11.328 5.588 1.00 90.88 100 ILE A O 1
ATOM 806 N N . PHE A 1 101 ? -1.541 -10.100 3.726 1.00 89.62 101 PHE A N 1
ATOM 807 C CA . PHE A 1 101 ? -2.137 -8.955 4.400 1.00 89.62 101 PHE A CA 1
ATOM 808 C C . PHE A 1 101 ? -3.468 -9.281 5.092 1.00 89.62 101 PHE A C 1
ATOM 810 O O . PHE A 1 101 ? -3.737 -8.751 6.162 1.00 89.62 101 PHE A O 1
ATOM 817 N N . LEU A 1 102 ? -4.299 -10.137 4.488 1.00 84.56 102 LEU A N 1
ATOM 818 C CA . LEU A 1 102 ? -5.645 -10.443 4.985 1.00 84.56 102 LEU A CA 1
ATOM 819 C C . LEU A 1 102 ? -5.712 -11.590 6.003 1.00 84.56 102 LEU A C 1
ATOM 821 O O . LEU A 1 102 ? -6.724 -11.711 6.683 1.00 84.56 102 LEU A O 1
ATOM 825 N N . GLY A 1 103 ? -4.695 -12.448 6.094 1.00 75.00 103 GLY A N 1
ATOM 826 C CA . GLY A 1 103 ? -4.775 -13.643 6.948 1.00 75.00 103 GLY A CA 1
ATOM 827 C C . GLY A 1 103 ? -3.469 -14.417 7.121 1.00 75.00 103 GLY A C 1
ATOM 828 O O . GLY A 1 103 ? -3.489 -15.582 7.484 1.00 75.00 103 GLY A O 1
ATOM 829 N N . GLY A 1 104 ? -2.312 -13.806 6.848 1.00 66.69 104 GLY A N 1
ATOM 830 C CA . GLY A 1 104 ? -1.006 -14.400 7.143 1.00 66.69 104 GLY A CA 1
ATOM 831 C C . GLY A 1 104 ? -0.505 -15.462 6.150 1.00 66.69 104 GLY A C 1
ATOM 832 O O . GLY A 1 104 ? -1.246 -16.110 5.420 1.00 66.69 104 GLY A O 1
ATOM 833 N N . PHE A 1 105 ? 0.818 -15.647 6.102 1.00 53.16 105 PHE A N 1
ATOM 834 C CA . PHE A 1 105 ? 1.501 -16.518 5.130 1.00 53.16 105 PHE A CA 1
ATOM 835 C C . PHE A 1 105 ? 1.270 -18.026 5.370 1.00 53.16 105 PHE A C 1
ATOM 837 O O . PHE A 1 105 ? 1.218 -18.801 4.414 1.00 53.16 105 PHE A O 1
ATOM 844 N N . ALA A 1 106 ? 1.113 -18.443 6.634 1.00 56.47 106 ALA A N 1
ATOM 845 C CA . ALA A 1 106 ? 0.992 -19.850 7.032 1.00 56.47 106 ALA A CA 1
ATOM 846 C C . ALA A 1 106 ? -0.452 -20.386 6.979 1.00 56.47 106 ALA A C 1
ATOM 848 O O . ALA A 1 106 ? -0.661 -21.476 6.448 1.00 56.47 106 ALA A O 1
ATOM 849 N N . GLU A 1 107 ? -1.452 -19.616 7.424 1.00 49.38 107 GLU A N 1
ATOM 850 C CA . GLU A 1 107 ? -2.880 -19.953 7.244 1.00 49.38 107 GLU A CA 1
ATOM 851 C C . GLU A 1 107 ? -3.276 -20.006 5.765 1.00 49.38 107 GLU A C 1
ATOM 853 O O . GLU A 1 107 ? -4.150 -20.771 5.362 1.00 49.38 107 GLU A O 1
ATOM 858 N N . ALA A 1 108 ? -2.548 -19.292 4.909 1.00 49.25 108 ALA A N 1
ATOM 859 C CA . ALA A 1 108 ? -2.764 -19.315 3.475 1.00 49.25 108 ALA A CA 1
ATOM 860 C C . ALA A 1 108 ? -2.329 -20.636 2.788 1.00 49.25 108 ALA A C 1
ATOM 862 O O . ALA A 1 108 ? -2.560 -20.799 1.583 1.00 49.25 108 ALA A O 1
ATOM 863 N N . ARG A 1 109 ? -1.715 -21.586 3.516 1.00 46.38 109 ARG A N 1
ATOM 864 C CA . ARG A 1 109 ? -1.551 -22.988 3.075 1.00 46.38 109 ARG A CA 1
ATOM 865 C C . ARG A 1 109 ? -2.671 -23.916 3.562 1.00 46.38 109 ARG A C 1
ATOM 867 O O . ARG A 1 109 ? -2.763 -25.032 3.063 1.00 46.38 109 ARG A O 1
ATOM 874 N N . SER A 1 110 ? -3.503 -23.477 4.506 1.00 43.53 110 SER A N 1
ATOM 875 C CA . SER A 1 110 ? -4.386 -24.355 5.284 1.00 43.53 110 SER A CA 1
ATOM 876 C C . SER A 1 110 ? -5.822 -24.447 4.763 1.00 43.53 110 SER A C 1
ATOM 878 O O . SER A 1 110 ? -6.657 -25.067 5.409 1.00 43.53 110 SER A O 1
ATOM 880 N N . THR A 1 111 ? -6.145 -23.920 3.579 1.00 45.88 111 THR A N 1
ATOM 881 C CA . THR A 1 111 ? -7.484 -24.108 2.982 1.00 45.88 111 THR A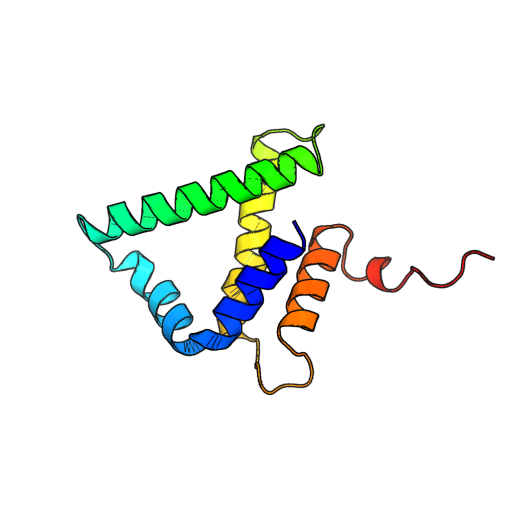 CA 1
ATOM 882 C C . THR A 1 111 ? -7.692 -25.483 2.329 1.00 45.88 111 THR A C 1
ATOM 884 O O . THR A 1 111 ? -8.595 -25.647 1.512 1.00 45.88 111 THR A O 1
ATOM 887 N N . VAL A 1 112 ? -6.908 -26.501 2.700 1.00 51.00 112 VAL A N 1
ATOM 888 C CA . VAL A 1 112 ? -7.161 -27.892 2.305 1.00 51.00 112 VAL A CA 1
ATOM 889 C C . VAL A 1 112 ? -7.337 -28.760 3.551 1.00 51.00 112 VAL A C 1
ATOM 891 O O . VAL A 1 112 ? -6.414 -28.903 4.345 1.00 51.00 112 VAL A O 1
ATOM 894 N N . HIS A 1 113 ? -8.528 -29.369 3.617 1.00 41.12 113 HIS A N 1
ATOM 895 C CA . HIS A 1 113 ? -9.013 -30.424 4.521 1.00 41.12 113 HIS A CA 1
ATOM 896 C C . HIS A 1 113 ? -9.593 -30.004 5.882 1.00 41.12 113 HIS A C 1
ATOM 898 O O . HIS A 1 113 ? -8.982 -30.184 6.930 1.00 41.12 113 HIS A O 1
ATOM 904 N N . GLY A 1 114 ? -10.860 -29.579 5.849 1.00 36.44 114 GLY A N 1
ATOM 905 C CA . GLY A 1 114 ? -11.843 -30.029 6.836 1.00 36.44 114 GLY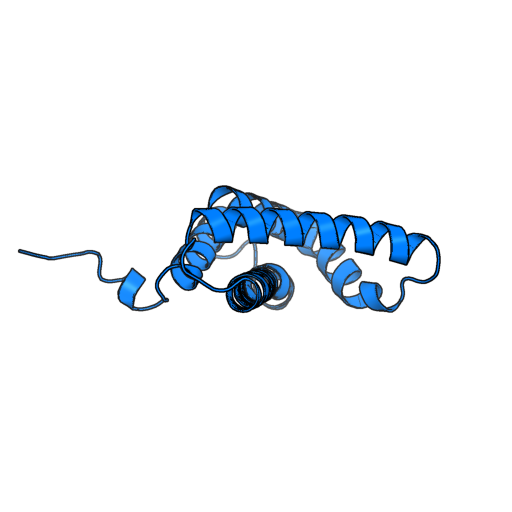 A CA 1
ATOM 906 C C . GLY A 1 114 ? -12.645 -31.182 6.226 1.00 36.44 114 GLY A C 1
ATOM 907 O O . GLY A 1 114 ? -13.373 -30.959 5.257 1.00 36.44 114 GLY A O 1
ATOM 908 N N . GLY A 1 115 ? -12.429 -32.394 6.736 1.00 32.12 115 GLY A N 1
ATOM 909 C CA . GLY A 1 115 ? -13.332 -33.540 6.605 1.00 32.12 115 GLY A CA 1
ATOM 910 C C . GLY A 1 115 ? -14.098 -33.749 7.902 1.00 32.12 115 GLY A C 1
ATOM 911 O O . GLY A 1 115 ? -13.674 -33.157 8.922 1.00 32.12 115 GLY A O 1
#

Foldseek 3Di:
DLVLLLVLQQVCLVVLVVLVCCVVCLVVDDDPRVVVVVVVVVVSLVVQLVVVCVVCVPDDSVVSSVLSVVLCVLRSCCSVPPDCPDPAHSNNSSVQSVCCSPPHDVVVVVPPDDD